Protein AF-A0A011Q8P0-F1 (afdb_monomer)

Solvent-accessible surface area (backbone atoms only — not comparable to full-atom values): 6449 Å² total; per-residue (Å²): 130,83,75,69,70,53,72,63,41,53,62,46,40,64,89,47,58,72,73,56,30,52,55,51,50,52,50,35,48,76,66,65,53,51,52,69,55,43,39,51,52,43,46,41,72,80,48,58,73,75,76,72,70,74,73,76,78,48,70,67,55,51,53,53,25,53,53,49,18,67,72,52,74,35,58,47,47,71,50,66,47,100,83,75,55,64,49,78,46,72,58,65,94,48,71,68,55,46,50,55,37,53,55,65,74,74,110

Mean predicted aligned error: 13.69 Å

Structure (mmCIF, N/CA/C/O backbone):
data_AF-A0A011Q8P0-F1
#
_entry.id   AF-A0A011Q8P0-F1
#
loop_
_atom_site.group_PDB
_atom_site.id
_atom_site.type_symbol
_atom_site.label_atom_id
_atom_site.label_alt_id
_atom_site.label_comp_id
_atom_site.label_asym_id
_atom_site.label_entity_id
_atom_site.label_seq_id
_atom_site.pdbx_PDB_ins_code
_atom_site.Cartn_x
_atom_site.Cartn_y
_atom_site.Cartn_z
_atom_site.occupancy
_atom_site.B_iso_or_equiv
_atom_site.auth_seq_id
_atom_site.auth_comp_id
_atom_site.auth_asym_id
_atom_site.auth_atom_id
_atom_site.pdbx_PDB_model_num
ATOM 1 N N . MET A 1 1 ? 21.077 12.297 -31.020 1.00 45.03 1 MET A N 1
ATOM 2 C CA . MET A 1 1 ? 21.311 10.840 -31.095 1.00 45.03 1 MET A CA 1
ATOM 3 C C . MET A 1 1 ? 19.978 10.167 -30.842 1.00 45.03 1 MET A C 1
ATOM 5 O O . MET A 1 1 ? 19.350 10.488 -29.842 1.00 45.03 1 MET A O 1
ATOM 9 N N . ARG A 1 2 ? 19.480 9.380 -31.800 1.00 49.25 2 ARG A N 1
ATOM 10 C CA . ARG A 1 2 ? 18.225 8.633 -31.645 1.00 49.25 2 ARG A CA 1
ATOM 11 C C . ARG A 1 2 ? 18.444 7.581 -30.557 1.00 49.25 2 ARG A C 1
ATOM 13 O O . ARG A 1 2 ? 19.498 6.955 -30.544 1.00 49.25 2 ARG A O 1
ATOM 20 N N . GLY A 1 3 ? 17.502 7.489 -29.619 1.00 54.06 3 GLY A N 1
ATOM 21 C CA . GLY A 1 3 ? 17.521 6.609 -28.444 1.00 54.06 3 GLY A CA 1
ATOM 22 C C . GLY A 1 3 ? 17.349 5.132 -28.795 1.00 54.06 3 GLY A C 1
ATOM 23 O O . GLY A 1 3 ? 16.465 4.461 -28.268 1.00 54.06 3 GLY A O 1
ATOM 24 N N . ASP A 1 4 ? 18.190 4.641 -29.696 1.00 66.12 4 ASP A N 1
ATOM 25 C CA . ASP A 1 4 ? 18.206 3.268 -30.168 1.00 66.12 4 ASP A CA 1
ATOM 26 C C . ASP A 1 4 ? 19.218 2.502 -29.314 1.00 66.12 4 ASP A C 1
ATOM 28 O O . ASP A 1 4 ? 20.374 2.381 -29.691 1.00 66.12 4 ASP A O 1
ATO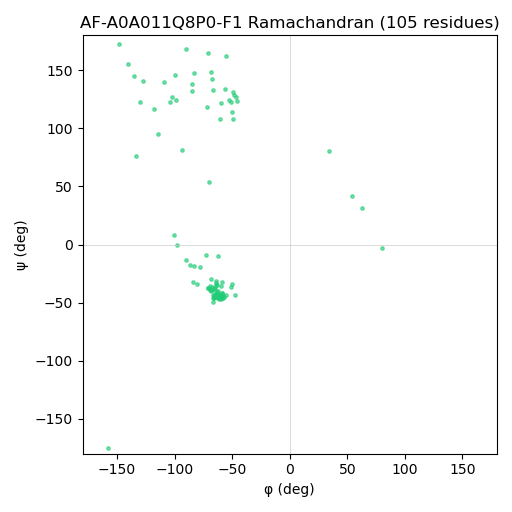M 32 N N . VAL A 1 5 ? 18.804 2.065 -28.119 1.00 68.94 5 VAL A N 1
ATOM 33 C CA . VAL A 1 5 ? 19.496 1.057 -27.285 1.00 68.94 5 VAL A CA 1
ATOM 34 C C . VAL A 1 5 ? 21.032 1.100 -27.393 1.00 68.94 5 VAL A C 1
ATOM 36 O O . VAL A 1 5 ? 21.646 0.287 -28.079 1.00 68.94 5 VAL A O 1
ATOM 39 N N . ASP A 1 6 ? 21.676 2.027 -26.679 1.00 81.50 6 ASP A N 1
ATOM 40 C CA . ASP A 1 6 ? 23.144 2.030 -26.591 1.00 81.50 6 ASP A CA 1
ATOM 41 C C . ASP A 1 6 ? 23.712 0.692 -26.082 1.00 81.50 6 ASP A C 1
ATOM 43 O O . ASP A 1 6 ? 23.036 -0.089 -25.406 1.00 81.50 6 ASP A O 1
ATOM 47 N N . MET A 1 7 ? 25.011 0.466 -26.303 1.00 86.12 7 MET A N 1
ATOM 48 C CA . MET A 1 7 ? 25.731 -0.724 -25.826 1.00 86.12 7 MET A CA 1
ATOM 49 C C . MET A 1 7 ? 25.503 -1.010 -24.326 1.00 86.12 7 MET A C 1
ATOM 51 O O . MET A 1 7 ? 25.424 -2.171 -23.921 1.00 86.12 7 MET A O 1
ATOM 55 N N . GLY A 1 8 ? 25.347 0.035 -23.502 1.00 86.56 8 GLY A N 1
ATOM 56 C CA . GLY A 1 8 ? 25.012 -0.096 -22.080 1.00 86.56 8 GLY A CA 1
ATOM 57 C C . GLY A 1 8 ? 23.643 -0.741 -21.832 1.00 86.56 8 GLY A C 1
ATOM 58 O O . GLY A 1 8 ? 23.523 -1.619 -20.981 1.00 86.56 8 GLY A O 1
ATOM 59 N N . HIS A 1 9 ? 22.631 -0.380 -22.623 1.00 88.50 9 HIS A N 1
ATOM 60 C CA . HIS A 1 9 ? 21.304 -0.993 -22.568 1.00 88.50 9 HIS A CA 1
ATOM 61 C C . HIS A 1 9 ? 21.348 -2.455 -23.022 1.00 88.50 9 HIS A C 1
ATOM 63 O O . HIS A 1 9 ? 20.786 -3.325 -22.358 1.00 88.50 9 HIS A O 1
ATOM 69 N N . ALA A 1 10 ? 22.067 -2.744 -24.111 1.00 88.50 10 ALA A N 1
ATOM 70 C CA . ALA A 1 10 ? 22.225 -4.108 -24.609 1.00 88.50 10 ALA A CA 1
ATOM 71 C C . ALA A 1 10 ? 22.877 -5.018 -23.555 1.00 88.50 10 ALA A C 1
ATOM 73 O O . ALA A 1 10 ? 22.364 -6.100 -23.273 1.00 88.50 10 ALA A O 1
ATOM 74 N N . ARG A 1 11 ? 23.953 -4.545 -22.905 1.00 91.25 11 ARG A N 1
ATOM 75 C CA . ARG A 1 11 ? 24.638 -5.274 -21.826 1.00 91.25 11 ARG A CA 1
ATOM 76 C C . ARG A 1 11 ? 23.730 -5.516 -20.620 1.00 91.25 11 ARG A C 1
ATOM 78 O O . ARG A 1 11 ? 23.771 -6.607 -20.057 1.00 91.25 11 ARG A O 1
ATOM 85 N N . ALA A 1 12 ? 22.911 -4.532 -20.246 1.00 91.56 12 ALA A N 1
ATOM 86 C CA . ALA A 1 12 ? 21.965 -4.664 -19.141 1.00 91.56 12 ALA A CA 1
ATOM 87 C C . ALA A 1 12 ? 20.889 -5.728 -19.416 1.00 91.56 12 ALA A C 1
ATOM 89 O O . ALA A 1 12 ? 20.469 -6.412 -18.491 1.00 91.56 12 ALA A O 1
ATOM 90 N N . LEU A 1 13 ? 20.471 -5.905 -20.673 1.00 92.00 13 LEU A N 1
ATOM 91 C CA . LEU A 1 13 ? 19.415 -6.844 -21.065 1.00 92.00 13 LEU A CA 1
ATOM 92 C C . LEU A 1 13 ? 19.894 -8.298 -21.252 1.00 92.00 13 LEU A C 1
ATOM 94 O O . LEU A 1 13 ? 19.064 -9.202 -21.222 1.00 92.00 13 LEU A O 1
ATOM 98 N N . LEU A 1 14 ? 21.202 -8.543 -21.418 1.00 92.75 14 LEU A N 1
ATOM 99 C CA . LEU A 1 14 ? 21.785 -9.883 -21.639 1.00 92.75 14 LEU A CA 1
ATOM 100 C C . LEU A 1 14 ? 21.380 -10.978 -20.633 1.00 92.75 14 LEU A C 1
ATOM 102 O O . LEU A 1 14 ? 21.252 -12.124 -21.056 1.00 92.75 14 LEU A O 1
ATOM 106 N N . PRO A 1 15 ? 21.195 -10.700 -19.328 1.00 91.00 15 PRO A N 1
ATOM 107 C CA . PRO A 1 15 ? 20.848 -11.749 -18.370 1.00 91.00 15 PRO A CA 1
ATOM 108 C C . PRO A 1 15 ? 19.400 -12.263 -18.489 1.00 91.00 15 PRO A C 1
ATOM 110 O O . PRO A 1 15 ? 19.040 -13.216 -17.801 1.00 91.00 15 PRO A O 1
ATOM 113 N N . LEU A 1 16 ? 18.547 -11.617 -19.291 1.00 89.31 16 LEU A N 1
ATOM 114 C CA . LEU A 1 16 ? 17.138 -11.978 -19.458 1.00 89.31 16 LEU A CA 1
ATOM 115 C C . LEU A 1 16 ? 16.965 -13.106 -20.484 1.00 89.31 16 LEU A C 1
ATOM 117 O O . LEU A 1 16 ? 17.670 -13.169 -21.486 1.00 89.31 16 LEU A O 1
ATOM 121 N N . ALA A 1 17 ? 15.959 -13.960 -20.283 1.00 88.50 17 ALA A N 1
ATOM 122 C CA . ALA A 1 17 ? 15.565 -14.956 -21.281 1.00 88.50 17 ALA A CA 1
ATOM 123 C C . ALA A 1 17 ? 14.941 -14.289 -22.523 1.00 88.50 17 ALA A C 1
ATOM 125 O O . ALA A 1 17 ? 14.260 -13.273 -22.396 1.00 88.50 17 ALA A O 1
ATOM 126 N N . GLY A 1 18 ? 15.112 -14.886 -23.709 1.00 85.69 18 GLY A N 1
ATOM 127 C CA . GLY A 1 18 ? 14.836 -14.248 -25.009 1.00 85.69 18 GLY A CA 1
ATOM 128 C C . GLY A 1 18 ? 13.488 -13.522 -25.136 1.00 85.69 18 GLY A C 1
ATOM 129 O O . GLY A 1 18 ? 13.449 -12.387 -25.603 1.00 85.69 18 GLY A O 1
ATOM 130 N N . ALA A 1 19 ? 12.386 -14.107 -24.654 1.00 88.25 19 ALA A N 1
ATOM 131 C CA . ALA A 1 19 ? 11.079 -13.439 -24.679 1.00 88.25 19 ALA A CA 1
ATOM 132 C C . ALA A 1 19 ? 11.033 -12.182 -23.785 1.00 88.25 19 ALA A C 1
ATOM 134 O O . ALA A 1 19 ? 10.545 -11.134 -24.207 1.00 88.25 19 ALA A O 1
ATOM 135 N N . LEU A 1 20 ? 11.586 -12.263 -22.571 1.00 87.69 20 LEU A N 1
ATOM 136 C CA . LEU A 1 20 ? 11.684 -11.129 -21.648 1.00 87.69 20 LEU A CA 1
ATOM 137 C C . LEU A 1 20 ? 12.649 -10.065 -22.176 1.00 87.69 20 LEU A C 1
ATOM 139 O O . LEU A 1 20 ? 12.352 -8.878 -22.086 1.00 87.69 20 LEU A O 1
ATOM 143 N N . GLN A 1 21 ? 13.767 -10.478 -22.772 1.00 92.31 21 GLN A N 1
ATOM 144 C CA . GLN A 1 21 ? 14.757 -9.577 -23.353 1.00 92.31 21 GLN A CA 1
ATOM 145 C C . GLN A 1 21 ? 14.138 -8.676 -24.432 1.00 92.31 21 GLN A C 1
ATOM 147 O O . GLN A 1 21 ? 14.330 -7.462 -24.390 1.00 92.31 21 GLN A O 1
ATOM 152 N N . VAL A 1 22 ? 13.341 -9.244 -25.347 1.00 90.94 22 VAL A N 1
ATOM 153 C CA . VAL A 1 22 ? 12.650 -8.488 -26.409 1.00 90.94 22 VAL A CA 1
ATOM 154 C C . VAL A 1 22 ? 11.610 -7.531 -25.827 1.00 90.94 22 VAL A C 1
ATOM 156 O O . VAL A 1 22 ? 11.585 -6.355 -26.190 1.00 90.94 22 VAL A O 1
ATOM 159 N N . GLN A 1 23 ? 10.782 -7.999 -24.889 1.00 91.94 23 GLN A N 1
ATOM 160 C CA . GLN A 1 23 ? 9.760 -7.163 -24.247 1.00 91.94 23 GLN A CA 1
ATOM 161 C C . GLN A 1 23 ? 10.372 -5.976 -23.492 1.00 91.94 23 GLN A C 1
ATOM 163 O O . GLN A 1 23 ? 9.904 -4.839 -23.595 1.00 91.94 23 GLN A O 1
ATOM 168 N N . LEU A 1 24 ? 11.437 -6.228 -22.732 1.00 92.19 24 LEU A N 1
ATOM 169 C CA . LEU A 1 24 ? 12.122 -5.209 -21.944 1.00 92.19 24 LEU A CA 1
ATOM 170 C C . LEU A 1 24 ? 12.893 -4.235 -22.842 1.00 92.19 24 LEU A C 1
ATOM 172 O O . LEU A 1 24 ? 12.835 -3.035 -22.590 1.00 92.19 24 LEU A O 1
ATOM 176 N N . ALA A 1 25 ? 13.505 -4.701 -23.935 1.00 91.19 25 ALA A N 1
ATOM 177 C CA . ALA A 1 25 ? 14.131 -3.835 -24.936 1.00 91.19 25 ALA A CA 1
ATOM 178 C C . ALA A 1 25 ? 13.127 -2.863 -25.575 1.00 91.19 25 ALA A C 1
ATOM 180 O O . ALA A 1 25 ? 13.377 -1.659 -25.632 1.00 91.19 25 ALA A O 1
ATOM 181 N N . GLN A 1 26 ? 11.958 -3.359 -25.993 1.00 91.56 26 GLN A N 1
ATOM 182 C CA . GLN A 1 26 ? 10.891 -2.513 -26.539 1.00 91.56 26 GLN A CA 1
ATOM 183 C C . GLN A 1 26 ? 10.445 -1.458 -25.525 1.00 91.56 26 GLN A C 1
ATOM 185 O O . GLN A 1 26 ? 10.266 -0.293 -25.873 1.00 91.56 26 GLN A O 1
ATOM 190 N N . ARG A 1 27 ? 10.320 -1.847 -24.253 1.00 90.50 27 ARG A N 1
ATOM 191 C CA . ARG A 1 27 ? 9.955 -0.937 -23.165 1.00 90.50 27 ARG A CA 1
ATOM 192 C C . ARG A 1 27 ? 11.017 0.132 -22.901 1.00 90.50 27 ARG A C 1
ATOM 194 O O . ARG A 1 27 ? 10.647 1.264 -22.602 1.00 90.50 27 ARG A O 1
ATOM 201 N N . VAL A 1 28 ? 12.302 -0.209 -23.009 1.00 92.00 28 VAL A N 1
ATOM 202 C CA . VAL A 1 28 ? 13.422 0.741 -22.881 1.00 92.00 28 VAL A CA 1
ATOM 203 C C . VAL A 1 28 ? 13.341 1.808 -23.968 1.00 92.00 28 VAL A C 1
ATOM 205 O O . VAL A 1 28 ? 13.394 2.991 -23.645 1.00 92.00 28 VAL A O 1
ATOM 208 N N . VAL A 1 29 ? 13.119 1.402 -25.223 1.00 90.00 29 VAL A N 1
ATOM 209 C CA . VAL A 1 29 ? 12.992 2.325 -26.365 1.00 90.00 29 VAL A CA 1
ATOM 210 C C . VAL A 1 29 ? 11.737 3.187 -26.249 1.00 90.00 29 VAL A C 1
ATOM 212 O O . VAL A 1 29 ? 11.818 4.407 -26.339 1.00 90.00 29 VAL A O 1
ATOM 215 N N . GLN A 1 30 ? 10.577 2.576 -25.983 1.00 89.75 30 GLN A N 1
ATOM 216 C CA . GLN A 1 30 ? 9.303 3.298 -25.874 1.00 89.75 30 GLN A CA 1
ATOM 217 C C . GLN A 1 30 ? 9.308 4.356 -24.770 1.00 89.75 30 GLN A C 1
ATOM 219 O O . GLN A 1 30 ? 8.674 5.397 -24.915 1.00 89.75 30 GLN A O 1
ATOM 224 N N . LYS A 1 31 ? 9.988 4.081 -23.651 1.00 88.62 31 LYS A N 1
ATOM 225 C CA . LYS A 1 31 ? 10.032 4.984 -22.495 1.00 88.62 31 LYS A CA 1
ATOM 226 C C . LYS A 1 31 ? 11.283 5.857 -22.444 1.00 88.62 31 LYS A C 1
ATOM 228 O O . LYS A 1 31 ? 11.406 6.635 -21.506 1.00 88.62 31 LYS A O 1
ATOM 233 N N . GLY A 1 32 ? 12.196 5.720 -23.409 1.00 89.44 32 GLY A N 1
ATOM 234 C CA . GLY A 1 32 ? 13.467 6.443 -23.422 1.00 89.44 32 GLY A CA 1
ATOM 235 C C . GLY A 1 32 ? 14.267 6.253 -22.132 1.00 89.44 32 GLY A C 1
ATOM 236 O O . G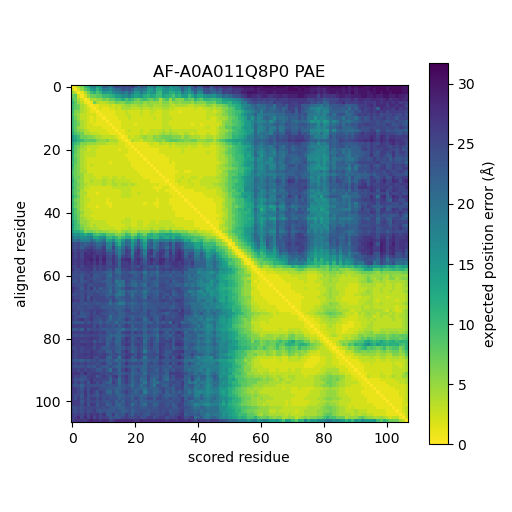LY A 1 32 ? 14.781 7.228 -21.588 1.00 89.44 32 GLY A O 1
ATOM 237 N N . LEU A 1 33 ? 14.310 5.024 -21.602 1.00 90.50 33 LEU A N 1
ATOM 238 C CA . LEU A 1 33 ? 14.974 4.755 -20.324 1.00 90.50 33 LEU A CA 1
ATOM 239 C C . LEU A 1 33 ? 16.483 4.946 -20.450 1.00 90.50 33 LEU A C 1
ATOM 241 O O . LEU A 1 33 ? 17.088 4.540 -21.436 1.00 90.50 33 LEU A O 1
ATOM 245 N N . SER A 1 34 ? 17.096 5.491 -19.406 1.00 91.81 34 SER A N 1
ATOM 246 C CA . SER A 1 34 ? 18.548 5.500 -19.254 1.00 91.81 34 SER A CA 1
ATOM 247 C C . SER A 1 34 ? 19.097 4.102 -18.944 1.00 91.81 34 SER A C 1
ATOM 249 O O . SER A 1 34 ? 18.382 3.199 -18.490 1.00 91.81 34 SER A O 1
ATOM 251 N N . VAL A 1 35 ? 20.414 3.932 -19.098 1.00 90.44 35 VAL A N 1
ATOM 252 C CA . VAL A 1 35 ? 21.113 2.676 -18.768 1.00 90.44 35 VAL A CA 1
ATOM 253 C C . VAL A 1 35 ? 20.850 2.262 -17.316 1.00 90.44 35 VAL A C 1
ATOM 255 O O . VAL A 1 35 ? 20.514 1.111 -17.058 1.00 90.44 35 VAL A O 1
ATOM 258 N N . ARG A 1 36 ? 20.892 3.214 -16.374 1.00 89.75 36 ARG A N 1
ATOM 259 C CA . ARG A 1 36 ? 20.627 2.955 -14.946 1.00 89.75 36 ARG A CA 1
ATOM 260 C C . ARG A 1 36 ? 19.190 2.509 -14.685 1.00 89.75 36 ARG A C 1
ATOM 262 O O . ARG A 1 36 ? 18.941 1.654 -13.840 1.00 89.75 36 ARG A O 1
ATOM 269 N N . GLU A 1 37 ? 18.223 3.102 -15.379 1.00 89.62 37 GLU A N 1
ATOM 270 C CA . GLU A 1 37 ? 16.816 2.702 -15.265 1.00 89.62 37 GLU A CA 1
ATOM 271 C C . GLU A 1 37 ? 16.581 1.318 -15.869 1.00 89.62 37 GLU A C 1
ATOM 273 O O . GLU A 1 37 ? 15.822 0.524 -15.314 1.00 89.62 37 GLU A O 1
ATOM 278 N N . THR A 1 38 ? 17.288 1.001 -16.951 1.00 92.00 38 THR A N 1
ATOM 279 C CA . THR A 1 38 ? 17.265 -0.317 -17.589 1.00 92.00 38 THR A CA 1
ATOM 280 C C . THR A 1 38 ? 17.852 -1.389 -16.675 1.00 92.00 38 THR A C 1
ATOM 282 O O . THR A 1 38 ? 17.222 -2.423 -16.481 1.00 92.00 38 THR A O 1
ATOM 285 N N . GLU A 1 39 ? 18.995 -1.133 -16.033 1.00 91.88 39 GLU A N 1
ATOM 286 C CA . GLU A 1 39 ? 19.591 -2.040 -15.040 1.00 91.88 39 GLU A CA 1
ATOM 287 C C . GLU A 1 39 ? 18.626 -2.340 -13.886 1.00 91.88 39 GLU A C 1
ATOM 289 O O . GLU A 1 39 ? 18.441 -3.501 -13.521 1.00 91.88 39 GLU A O 1
ATOM 294 N N . ARG A 1 40 ? 17.952 -1.313 -13.348 1.00 89.38 40 ARG A N 1
ATOM 295 C CA . ARG A 1 40 ? 16.935 -1.486 -12.294 1.00 89.38 40 ARG A CA 1
ATOM 296 C C . ARG A 1 40 ? 15.749 -2.317 -12.772 1.00 89.38 40 ARG A C 1
ATOM 298 O O . ARG A 1 40 ? 15.266 -3.181 -12.044 1.00 89.38 40 ARG A O 1
ATOM 305 N N . LEU A 1 41 ? 15.279 -2.059 -13.988 1.00 89.69 41 LEU A N 1
ATOM 306 C CA . LEU A 1 41 ? 14.165 -2.781 -14.588 1.00 89.69 41 LEU A CA 1
ATOM 307 C C . LEU A 1 41 ? 14.507 -4.266 -14.797 1.00 89.69 41 LEU A C 1
ATOM 309 O O . LEU A 1 41 ? 13.696 -5.133 -14.474 1.00 89.69 41 LEU A O 1
ATOM 313 N N . VAL A 1 42 ? 15.721 -4.565 -15.268 1.00 91.81 42 VAL A N 1
ATOM 314 C CA . VAL A 1 42 ? 16.231 -5.938 -15.393 1.00 91.81 42 VAL A CA 1
ATOM 315 C C . VAL A 1 42 ? 16.387 -6.597 -14.025 1.00 91.81 42 VAL A C 1
ATOM 317 O O . VAL A 1 42 ? 15.972 -7.740 -13.848 1.00 91.81 42 VAL A O 1
ATOM 320 N N . GLN A 1 43 ? 16.932 -5.885 -13.037 1.00 89.25 43 GLN A N 1
ATOM 321 C CA . GLN A 1 43 ? 17.070 -6.394 -11.673 1.00 89.25 43 GLN A CA 1
ATOM 322 C C . GLN A 1 43 ? 15.711 -6.792 -11.086 1.00 89.25 43 GLN A C 1
ATOM 324 O O . GLN A 1 43 ? 15.599 -7.865 -10.496 1.00 89.25 43 GLN A O 1
ATOM 329 N N . TYR A 1 44 ? 14.681 -5.969 -11.297 1.00 87.00 44 TYR A N 1
ATOM 330 C CA . TYR A 1 44 ? 13.313 -6.263 -10.877 1.00 87.00 44 TYR A CA 1
ATOM 331 C C . TYR A 1 44 ? 12.725 -7.477 -11.612 1.00 87.00 44 TYR A C 1
ATOM 333 O O . TYR A 1 44 ? 12.027 -8.280 -11.005 1.00 87.00 44 TYR A O 1
ATOM 341 N N . ALA A 1 45 ? 13.024 -7.651 -12.903 1.00 86.31 45 ALA A N 1
ATOM 342 C CA . ALA A 1 45 ? 12.549 -8.796 -13.681 1.00 86.31 45 ALA A C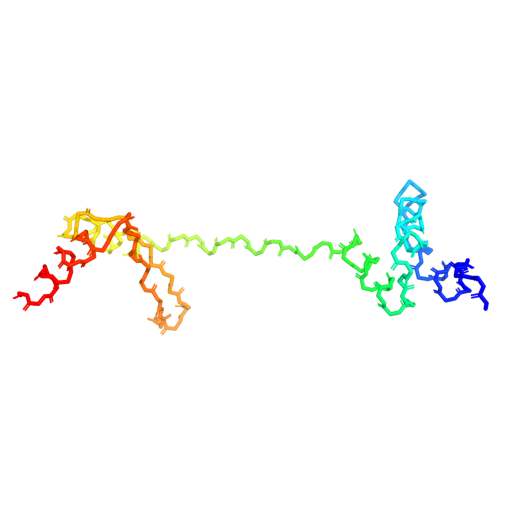A 1
ATOM 343 C C . ALA A 1 45 ? 13.225 -10.125 -13.281 1.00 86.31 45 ALA A C 1
ATOM 345 O O . ALA A 1 45 ? 12.573 -11.164 -13.263 1.00 86.31 45 ALA A O 1
ATOM 346 N N . LEU A 1 46 ? 14.521 -10.102 -12.951 1.00 86.38 46 LEU A N 1
ATOM 347 C CA . LEU A 1 46 ? 15.287 -11.294 -12.546 1.00 86.38 46 LEU A CA 1
ATOM 348 C C . LEU A 1 46 ? 15.070 -11.674 -11.084 1.00 86.38 46 LEU A C 1
ATOM 350 O O . LEU A 1 46 ? 15.149 -12.842 -10.707 1.00 86.38 46 LEU A O 1
ATOM 354 N N . ARG A 1 47 ? 14.878 -10.664 -10.240 1.00 82.44 47 ARG A N 1
ATOM 355 C CA . ARG A 1 47 ? 14.644 -10.801 -8.810 1.00 82.44 47 ARG A CA 1
ATOM 356 C C . ARG A 1 47 ? 13.469 -9.902 -8.472 1.00 82.44 47 ARG A C 1
ATOM 358 O O . ARG A 1 47 ? 13.696 -8.825 -7.910 1.00 82.44 47 ARG A O 1
ATOM 365 N N . PRO A 1 48 ? 12.234 -10.320 -8.808 1.00 73.94 48 PRO A N 1
ATOM 366 C CA . PRO A 1 48 ? 11.073 -9.627 -8.287 1.00 73.94 48 PRO A CA 1
ATOM 367 C C . PRO A 1 48 ? 11.267 -9.585 -6.772 1.00 73.94 48 PRO A C 1
ATOM 369 O O . PRO A 1 48 ? 11.558 -10.635 -6.178 1.00 73.94 48 PRO A O 1
ATOM 372 N N . PRO A 1 49 ? 11.246 -8.394 -6.141 1.00 67.94 49 PRO A N 1
ATOM 373 C CA . PRO A 1 49 ? 11.313 -8.331 -4.696 1.00 67.94 49 PRO A CA 1
ATOM 374 C C . PRO A 1 49 ? 10.236 -9.281 -4.200 1.00 67.94 49 PRO A C 1
ATOM 376 O O . PRO A 1 49 ? 9.088 -9.166 -4.627 1.00 67.94 49 PRO A O 1
ATOM 379 N N . LYS A 1 50 ? 10.629 -10.274 -3.387 1.00 60.50 50 LYS A N 1
ATOM 380 C CA . LYS A 1 50 ? 9.651 -11.122 -2.713 1.00 60.50 50 LYS A CA 1
ATOM 381 C C . LYS A 1 50 ? 8.693 -10.149 -2.063 1.00 60.50 50 LYS A C 1
ATOM 383 O O . LYS A 1 50 ? 9.118 -9.379 -1.199 1.00 60.50 50 LYS A O 1
ATOM 388 N N . GLU A 1 51 ? 7.454 -10.149 -2.537 1.00 53.81 51 GLU A N 1
ATOM 389 C CA . GLU A 1 51 ? 6.353 -9.532 -1.831 1.00 53.81 51 GLU A CA 1
ATOM 390 C C . GLU A 1 51 ? 6.479 -10.097 -0.425 1.00 53.81 51 GLU A C 1
ATOM 392 O O . GLU A 1 51 ? 6.405 -11.314 -0.222 1.00 53.81 51 GLU A O 1
ATOM 397 N N . GLN A 1 52 ? 6.903 -9.249 0.514 1.00 48.88 52 GLN A N 1
ATOM 398 C CA . GLN A 1 52 ? 6.976 -9.667 1.896 1.00 48.88 52 GLN A CA 1
ATOM 399 C C . GLN A 1 52 ? 5.539 -10.018 2.214 1.00 48.88 52 GLN A C 1
ATOM 401 O O . GLN A 1 52 ? 4.686 -9.130 2.236 1.00 48.88 52 GLN A O 1
ATOM 406 N N . ALA A 1 53 ? 5.271 -11.321 2.342 1.00 49.47 53 ALA A N 1
ATOM 407 C CA . ALA A 1 53 ? 3.981 -11.788 2.795 1.00 49.47 53 ALA A CA 1
ATOM 408 C C . ALA A 1 53 ? 3.656 -10.939 4.025 1.00 49.47 53 ALA A C 1
ATOM 410 O O . ALA A 1 53 ? 4.539 -10.807 4.889 1.00 49.47 53 ALA A O 1
ATOM 411 N N . PRO A 1 54 ? 2.475 -10.295 4.072 1.00 54.41 54 PRO A N 1
ATOM 412 C CA . PRO A 1 54 ? 2.115 -9.510 5.234 1.00 54.41 54 PRO A CA 1
ATOM 413 C C . PRO A 1 54 ? 2.365 -10.405 6.449 1.00 54.41 54 PRO A C 1
ATOM 415 O O . PRO A 1 54 ? 2.019 -11.595 6.394 1.00 54.41 54 PRO A O 1
ATOM 418 N N . PRO A 1 55 ? 3.071 -9.905 7.481 1.00 56.53 55 PRO A N 1
ATOM 419 C CA . PRO A 1 55 ? 3.326 -10.699 8.670 1.00 56.53 55 PRO A CA 1
ATOM 420 C C . PRO A 1 55 ? 1.993 -11.305 9.091 1.00 56.53 55 PRO A C 1
ATOM 422 O O . PRO A 1 55 ? 0.985 -10.593 9.107 1.00 56.53 55 PRO A O 1
ATOM 425 N N . ARG A 1 56 ? 1.972 -12.631 9.308 1.00 57.38 56 ARG A N 1
ATOM 426 C CA . ARG A 1 56 ? 0.753 -13.332 9.725 1.00 57.38 56 ARG A CA 1
ATOM 427 C C . ARG A 1 56 ? 0.134 -12.506 10.847 1.00 57.38 56 ARG A C 1
ATOM 429 O O . ARG A 1 56 ? 0.865 -12.205 11.793 1.00 57.38 56 ARG A O 1
ATOM 436 N N . PRO A 1 57 ? -1.131 -12.087 10.707 1.00 59.19 57 PRO A N 1
ATOM 437 C CA . PRO A 1 57 ? -1.727 -11.216 11.691 1.00 59.19 57 PRO A CA 1
ATOM 438 C C . PRO A 1 57 ? -1.682 -11.951 13.026 1.00 59.19 57 PRO A C 1
ATOM 440 O O . PRO A 1 57 ? -2.119 -13.100 13.140 1.00 59.19 57 PRO A O 1
ATOM 443 N N . ASP A 1 58 ? -1.022 -11.319 13.987 1.00 73.50 58 ASP A N 1
ATOM 444 C CA . ASP A 1 58 ? -0.912 -11.822 15.344 1.00 73.50 58 ASP A CA 1
ATOM 445 C C . ASP A 1 58 ? -2.333 -12.036 15.880 1.00 73.50 58 ASP A C 1
ATOM 447 O O . ASP A 1 58 ? -3.206 -11.187 15.676 1.00 73.50 58 ASP A O 1
ATOM 451 N N . ARG A 1 59 ? -2.599 -13.181 16.516 1.00 76.25 59 ARG A N 1
ATOM 452 C CA . ARG A 1 59 ? -3.949 -13.501 17.011 1.00 76.25 59 ARG A CA 1
ATOM 453 C C . ARG A 1 59 ? -4.436 -12.451 18.004 1.00 76.25 59 ARG A C 1
ATOM 455 O O . ARG A 1 59 ? -5.625 -12.142 18.017 1.00 76.25 59 ARG A O 1
ATOM 462 N N . ASP A 1 60 ? -3.516 -11.871 18.766 1.00 79.31 60 ASP A N 1
ATOM 463 C CA . ASP A 1 60 ? -3.824 -10.797 19.703 1.00 79.31 60 ASP A CA 1
ATOM 464 C C . ASP A 1 60 ? -4.211 -9.507 18.972 1.00 79.31 60 ASP A C 1
ATOM 466 O O . ASP A 1 60 ? -5.147 -8.821 19.376 1.00 79.31 60 ASP A O 1
ATOM 470 N N . VAL A 1 61 ? -3.551 -9.208 17.848 1.00 83.06 61 VAL A N 1
ATOM 471 C CA . VAL A 1 61 ? -3.866 -8.041 17.012 1.00 83.06 61 VAL A CA 1
ATOM 472 C C . VAL A 1 61 ? -5.217 -8.206 16.324 1.00 83.06 61 VAL A C 1
ATOM 474 O O . VAL A 1 61 ? -5.972 -7.242 16.262 1.00 83.06 61 VAL A O 1
ATOM 477 N N . LEU A 1 62 ? -5.552 -9.411 15.854 1.00 85.69 62 LEU A N 1
ATOM 478 C CA . LEU A 1 62 ? -6.878 -9.692 15.293 1.00 85.69 62 LEU A CA 1
ATOM 479 C C . LEU A 1 62 ? -7.978 -9.510 16.335 1.00 85.69 62 LEU A C 1
ATOM 481 O O . LEU A 1 62 ? -8.953 -8.823 16.063 1.00 85.69 62 LEU A O 1
ATOM 485 N N . ARG A 1 63 ? -7.792 -10.049 17.545 1.00 87.81 63 ARG A N 1
ATOM 486 C CA . ARG A 1 63 ? -8.771 -9.885 18.625 1.00 87.81 63 ARG A CA 1
ATOM 487 C C . ARG A 1 63 ? -8.986 -8.411 18.978 1.00 87.81 63 ARG A C 1
ATOM 489 O O . ARG A 1 63 ? -10.122 -7.979 19.109 1.00 87.81 63 ARG A O 1
ATOM 496 N N . LEU A 1 64 ? -7.905 -7.635 19.091 1.00 86.94 64 LEU A N 1
ATOM 497 C CA . LEU A 1 64 ? -7.992 -6.190 19.333 1.00 86.94 64 LEU A CA 1
ATOM 498 C C . LEU A 1 64 ? -8.670 -5.448 18.177 1.00 86.94 64 LEU A C 1
ATOM 500 O O . LEU A 1 64 ? -9.366 -4.462 18.401 1.00 86.94 64 LEU A O 1
ATOM 504 N N . GLN A 1 65 ? -8.451 -5.896 16.943 1.00 90.00 65 GLN A N 1
ATOM 505 C CA . GLN A 1 65 ? -9.089 -5.318 15.770 1.00 90.00 65 GLN A CA 1
ATOM 506 C C . GLN A 1 65 ? -10.601 -5.560 15.783 1.00 90.00 65 GLN A C 1
ATOM 508 O O . GLN A 1 65 ? -11.346 -4.609 15.562 1.00 90.00 65 GLN A O 1
ATOM 513 N N . ASP A 1 66 ? -11.035 -6.786 16.081 1.00 90.44 66 ASP A N 1
ATOM 514 C CA . ASP A 1 66 ? -12.453 -7.145 16.182 1.00 90.44 66 ASP A CA 1
ATOM 515 C C . ASP A 1 66 ? -13.133 -6.375 17.326 1.00 90.44 66 ASP A C 1
ATOM 517 O O . ASP A 1 66 ? -14.172 -5.753 17.121 1.00 90.44 66 ASP A O 1
ATOM 521 N N . GLU A 1 67 ? -12.497 -6.296 18.500 1.00 90.88 67 GLU A N 1
ATOM 522 C CA . GLU A 1 67 ? -13.007 -5.514 19.637 1.00 90.88 67 GLU A CA 1
ATOM 523 C C . GLU A 1 67 ? -13.160 -4.023 19.300 1.00 90.88 67 GLU A C 1
ATOM 525 O O . GLU A 1 67 ? -14.176 -3.406 19.625 1.00 90.88 67 GLU A O 1
ATOM 530 N N . LEU A 1 68 ? -12.172 -3.425 18.623 1.00 89.94 68 LEU A N 1
ATOM 531 C CA . LEU A 1 68 ? -12.264 -2.031 18.186 1.00 89.94 68 LEU A CA 1
ATOM 532 C C . LEU A 1 68 ? -13.329 -1.836 17.103 1.00 89.94 68 LEU A C 1
ATOM 534 O O . LEU A 1 68 ? -13.995 -0.800 17.099 1.00 89.94 68 LEU A O 1
ATOM 538 N N . ALA A 1 69 ? -13.498 -2.801 16.200 1.00 91.44 69 ALA A N 1
ATOM 539 C CA . ALA A 1 69 ? -14.524 -2.742 15.168 1.00 91.44 69 ALA A CA 1
ATOM 540 C C . ALA A 1 69 ? -15.933 -2.776 15.777 1.00 91.44 69 ALA A C 1
ATOM 542 O O . ALA A 1 69 ? -16.771 -1.949 15.411 1.00 91.44 69 ALA A O 1
ATOM 543 N N . ASP A 1 70 ? -16.161 -3.646 16.763 1.00 90.81 70 ASP A N 1
ATOM 544 C CA . ASP A 1 70 ? -17.433 -3.754 17.484 1.00 90.81 70 ASP A CA 1
ATOM 545 C C . ASP A 1 70 ? -17.742 -2.490 18.301 1.00 90.81 70 ASP A C 1
ATOM 547 O O . ASP A 1 70 ? -18.859 -1.966 18.259 1.00 90.81 70 ASP A O 1
ATOM 551 N N . LEU A 1 71 ? -16.745 -1.949 19.013 1.00 89.50 71 LEU A N 1
ATOM 552 C CA . LEU A 1 71 ? -16.907 -0.735 19.819 1.00 89.50 71 LEU A CA 1
ATOM 553 C C . LEU A 1 71 ? -17.210 0.493 18.955 1.00 89.50 71 LEU A C 1
ATOM 555 O O . LEU A 1 71 ? -18.105 1.282 19.277 1.00 89.50 71 LEU A O 1
ATOM 559 N N . LEU A 1 72 ? -16.474 0.667 17.857 1.00 88.69 72 LEU A N 1
ATOM 560 C CA . LEU A 1 72 ? -16.578 1.850 17.003 1.00 88.69 72 LEU A CA 1
ATOM 561 C C . LEU A 1 72 ? -17.679 1.726 15.943 1.00 88.69 72 LEU A C 1
ATOM 563 O O . LEU A 1 72 ? -18.111 2.746 15.410 1.00 88.69 72 LEU A O 1
ATOM 567 N N . GLY A 1 73 ? -18.158 0.512 15.658 1.00 88.06 73 GLY A N 1
ATOM 568 C CA . GLY A 1 73 ? -19.098 0.251 14.567 1.00 88.06 73 GLY A CA 1
ATOM 569 C C . GLY A 1 73 ? -18.502 0.580 13.195 1.00 88.06 73 GLY A C 1
ATOM 570 O O . GLY A 1 73 ? -19.216 1.036 12.303 1.00 88.06 73 GLY A O 1
ATOM 571 N N . ALA A 1 74 ? -17.186 0.422 13.049 1.00 89.94 74 ALA A N 1
ATOM 572 C CA . ALA A 1 74 ? -16.425 0.819 11.870 1.00 89.94 74 ALA A CA 1
ATOM 573 C C . ALA A 1 74 ? -15.355 -0.226 11.547 1.00 89.94 74 ALA A C 1
ATOM 575 O O . ALA A 1 74 ? -14.890 -0.945 12.428 1.00 89.94 74 ALA A O 1
ATOM 576 N N . GLN A 1 75 ? -14.935 -0.302 10.284 1.00 90.19 75 GLN A N 1
ATOM 577 C CA . GLN A 1 75 ? -13.852 -1.202 9.903 1.00 90.19 75 GLN A CA 1
ATOM 578 C C . GLN A 1 75 ? -12.529 -0.660 10.449 1.00 90.19 75 GLN A C 1
ATOM 580 O O . GLN A 1 75 ? -12.083 0.432 10.089 1.00 90.19 75 GLN A O 1
ATOM 585 N N . VAL A 1 76 ? -11.899 -1.443 11.320 1.00 91.88 76 VAL A N 1
ATOM 586 C CA . VAL A 1 76 ? -10.612 -1.115 11.932 1.00 91.88 76 VAL A CA 1
ATOM 587 C C . VAL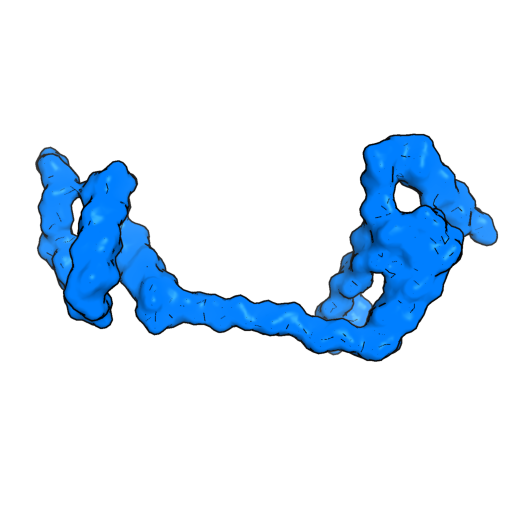 A 1 76 ? -9.542 -2.036 11.365 1.00 91.88 76 VAL A C 1
ATOM 589 O O . VAL A 1 76 ? -9.772 -3.225 11.181 1.00 91.88 76 VAL A O 1
ATOM 592 N N . ALA A 1 77 ? -8.356 -1.496 11.101 1.00 90.06 77 ALA A N 1
ATOM 593 C CA . ALA A 1 77 ? -7.171 -2.262 10.746 1.00 90.06 77 ALA A CA 1
ATOM 594 C C . ALA A 1 77 ? -5.988 -1.834 11.617 1.00 90.06 77 ALA A C 1
ATOM 596 O O . ALA A 1 77 ? -5.582 -0.669 11.614 1.00 90.06 77 ALA A O 1
ATOM 597 N N . ILE A 1 78 ? -5.391 -2.783 12.337 1.00 88.19 78 ILE A N 1
ATOM 598 C CA . ILE A 1 78 ? -4.213 -2.523 13.171 1.00 88.19 78 ILE A CA 1
ATOM 599 C C . ILE A 1 78 ? -2.957 -2.956 12.416 1.00 88.19 78 ILE A C 1
ATOM 601 O O . ILE A 1 78 ? -2.805 -4.102 11.999 1.00 88.19 78 ILE A O 1
ATOM 605 N N . ARG A 1 79 ? -2.011 -2.029 12.264 1.00 86.69 79 ARG A N 1
ATOM 606 C CA . ARG A 1 79 ? -0.682 -2.291 11.705 1.00 86.69 79 ARG A CA 1
ATOM 607 C C . ARG A 1 79 ? 0.367 -2.064 12.778 1.00 86.69 79 ARG A C 1
ATOM 609 O O . ARG A 1 79 ? 0.803 -0.933 12.979 1.00 86.69 79 ARG A O 1
ATOM 616 N N . ALA A 1 80 ? 0.774 -3.131 13.455 1.00 81.00 80 ALA A N 1
ATOM 617 C CA . ALA A 1 80 ? 1.831 -3.102 14.461 1.00 81.00 80 ALA A CA 1
ATOM 618 C C . ALA A 1 80 ? 3.169 -3.594 13.890 1.00 81.00 80 ALA A C 1
ATOM 620 O O . ALA A 1 80 ? 3.216 -4.479 13.035 1.00 81.00 80 ALA A O 1
ATOM 621 N N . ASN A 1 81 ? 4.270 -3.010 14.360 1.00 80.00 81 ASN A N 1
ATOM 622 C CA . ASN A 1 81 ? 5.612 -3.530 14.134 1.00 80.00 81 ASN A CA 1
ATOM 623 C C . ASN A 1 81 ? 6.017 -4.502 15.257 1.00 80.00 81 ASN A C 1
ATOM 625 O O . ASN A 1 81 ? 5.389 -4.560 16.311 1.00 80.00 81 ASN A O 1
ATOM 629 N N . GLN A 1 82 ? 7.119 -5.231 15.061 1.00 72.38 82 GLN A N 1
ATOM 630 C CA . GLN A 1 82 ? 7.629 -6.217 16.030 1.00 72.38 82 GLN A CA 1
ATOM 631 C C . GLN A 1 82 ? 8.036 -5.622 17.394 1.00 72.38 82 GLN A C 1
ATOM 633 O O . GLN A 1 82 ? 8.326 -6.367 18.322 1.00 72.38 82 GLN A O 1
ATOM 638 N N . ARG A 1 83 ? 8.097 -4.290 17.524 1.00 75.06 83 ARG A N 1
ATOM 639 C CA . ARG A 1 83 ? 8.428 -3.575 18.767 1.00 75.06 83 ARG A CA 1
ATOM 640 C C . ARG A 1 83 ? 7.184 -3.038 19.487 1.00 75.06 83 ARG A C 1
ATOM 642 O O . ARG A 1 83 ? 7.327 -2.256 20.419 1.00 75.06 83 ARG A O 1
ATOM 649 N N . GLY A 1 84 ? 5.983 -3.405 19.035 1.00 71.50 84 GLY A N 1
ATOM 650 C CA . GLY A 1 84 ? 4.713 -2.979 19.629 1.00 71.50 84 GLY A CA 1
ATOM 651 C C . GLY A 1 84 ? 4.251 -1.573 19.232 1.00 71.50 84 GLY A C 1
ATOM 652 O O . GLY A 1 84 ? 3.157 -1.168 19.606 1.00 71.50 84 GLY A O 1
ATOM 653 N N . ALA A 1 85 ? 5.031 -0.827 18.444 1.00 81.00 85 ALA A N 1
ATOM 654 C CA . ALA A 1 85 ? 4.580 0.450 17.897 1.00 81.00 85 ALA A CA 1
ATOM 655 C C . ALA A 1 85 ? 3.786 0.212 16.609 1.00 81.00 85 ALA A C 1
ATOM 657 O O . ALA A 1 85 ? 4.179 -0.589 15.759 1.00 81.00 85 ALA A O 1
ATOM 658 N N . GLY A 1 86 ? 2.681 0.926 16.428 1.00 85.69 86 GLY A N 1
ATOM 659 C CA . GLY A 1 86 ? 1.794 0.677 15.303 1.00 85.69 86 GLY A CA 1
ATOM 660 C C . GLY A 1 86 ? 0.914 1.853 14.936 1.00 85.69 86 GLY A C 1
ATOM 661 O O . GLY A 1 86 ? 1.035 2.952 15.472 1.00 85.69 86 GLY A O 1
ATOM 662 N N . LYS A 1 87 ? 0.035 1.597 13.976 1.00 89.62 87 LYS A N 1
ATOM 663 C CA . LYS A 1 87 ? -1.019 2.506 13.542 1.00 89.62 87 LYS A CA 1
ATOM 664 C C . LYS A 1 87 ? -2.342 1.761 13.580 1.00 89.62 87 LYS A C 1
ATOM 666 O O . LYS A 1 87 ? -2.397 0.601 13.177 1.00 89.62 87 LYS A O 1
ATOM 671 N N . VAL A 1 88 ? -3.384 2.453 14.012 1.00 89.69 88 VAL A N 1
ATOM 672 C CA . VAL A 1 88 ? -4.769 2.008 13.873 1.00 89.69 88 VAL A CA 1
ATOM 673 C C . VAL A 1 88 ? -5.374 2.818 12.737 1.00 89.69 88 VAL A C 1
ATOM 675 O O . VAL A 1 88 ? -5.307 4.046 12.748 1.00 89.69 88 VAL A O 1
ATOM 678 N N . LEU A 1 89 ? -5.876 2.132 11.720 1.00 91.81 89 LEU A N 1
ATOM 679 C CA . LEU A 1 89 ? -6.621 2.729 10.623 1.00 91.81 89 LEU A CA 1
ATOM 680 C C . LEU A 1 89 ? -8.095 2.453 10.893 1.00 91.81 89 LEU A C 1
ATOM 682 O O . LEU A 1 89 ? -8.458 1.305 11.125 1.00 91.81 89 LEU A O 1
ATOM 686 N N . ILE A 1 90 ? -8.914 3.497 10.877 1.00 93.06 90 ILE A N 1
ATOM 687 C CA . ILE A 1 90 ? -10.362 3.391 11.026 1.00 93.06 90 ILE A CA 1
ATOM 688 C C . ILE A 1 90 ? -10.953 3.924 9.729 1.00 93.06 90 ILE A C 1
ATOM 690 O O . ILE A 1 90 ? -10.722 5.083 9.379 1.00 93.06 90 ILE A O 1
ATOM 694 N N . GLU A 1 91 ? -11.641 3.065 8.990 1.00 91.94 91 GLU A N 1
ATOM 695 C CA . GLU A 1 91 ? -12.301 3.447 7.747 1.00 91.94 91 GLU A CA 1
ATOM 696 C C . GLU A 1 91 ? -13.684 4.023 8.055 1.00 91.94 91 GLU A C 1
ATOM 698 O O . GLU A 1 91 ? -14.458 3.451 8.823 1.00 91.94 91 GLU A O 1
ATOM 703 N N . PHE A 1 92 ? -13.981 5.168 7.446 1.00 93.31 92 PHE A N 1
ATOM 704 C CA . PHE A 1 92 ? -15.270 5.844 7.516 1.00 93.31 92 PHE A CA 1
ATOM 705 C C . PHE A 1 92 ? -15.672 6.303 6.109 1.00 93.31 92 PHE A C 1
ATOM 707 O O . PHE A 1 92 ? -14.816 6.647 5.291 1.00 93.31 92 PHE A O 1
ATOM 714 N N . GLY A 1 93 ? -16.966 6.267 5.811 1.00 91.56 93 GLY A N 1
ATOM 715 C CA . GLY A 1 93 ? -17.542 6.639 4.524 1.00 91.56 93 GLY A CA 1
ATOM 716 C C . GLY A 1 93 ? -17.790 8.139 4.382 1.00 91.56 93 GLY A C 1
ATOM 717 O O . GLY A 1 93 ? -17.655 8.673 3.284 1.00 91.56 93 GLY A O 1
ATOM 718 N N . ASP A 1 94 ? -18.105 8.827 5.480 1.00 94.25 94 ASP A N 1
ATOM 719 C CA . ASP A 1 94 ? -18.400 10.259 5.501 1.00 94.25 94 ASP A CA 1
ATOM 720 C C . ASP A 1 94 ? -17.977 10.921 6.826 1.00 94.25 94 ASP A C 1
ATOM 722 O O . ASP A 1 94 ? 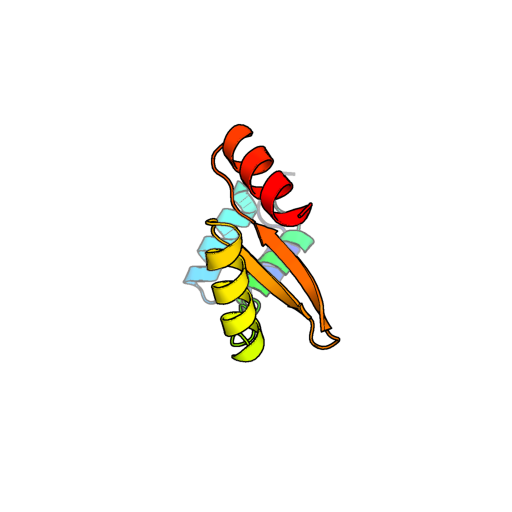-17.527 10.268 7.774 1.00 94.25 94 ASP A O 1
ATOM 726 N N . LEU A 1 95 ? -18.062 12.254 6.864 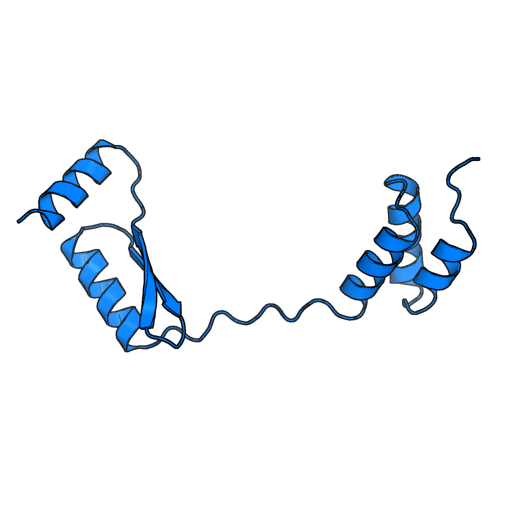1.00 93.31 95 LEU A N 1
ATOM 727 C CA . LEU A 1 95 ? -17.667 13.042 8.032 1.00 93.31 95 LEU A CA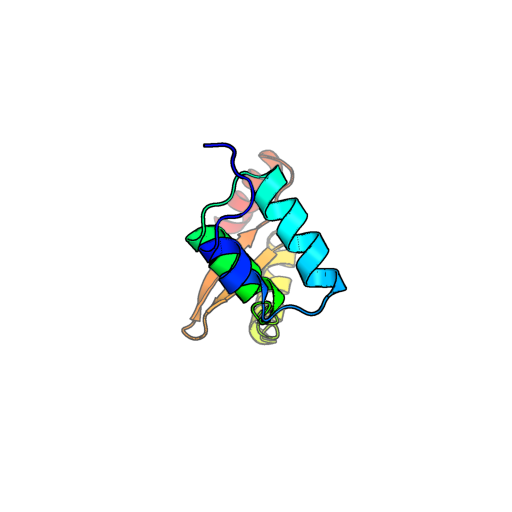 1
ATOM 728 C C . LEU A 1 95 ? -18.605 12.830 9.229 1.00 93.31 95 LEU A C 1
ATOM 730 O O . LEU A 1 95 ? -18.129 12.879 10.361 1.00 93.31 95 LEU A O 1
ATOM 734 N N . ASP A 1 96 ? -19.885 12.532 9.001 1.00 92.94 96 ASP A N 1
ATOM 735 C CA . ASP A 1 96 ? -20.854 12.284 10.074 1.00 92.94 96 ASP A CA 1
ATOM 736 C C . ASP A 1 96 ? -20.516 10.973 10.804 1.00 92.94 96 ASP A C 1
ATOM 738 O O . ASP A 1 96 ? -20.535 10.895 12.036 1.00 92.94 96 ASP A O 1
ATOM 742 N N . GLN A 1 97 ? -20.107 9.942 10.058 1.00 92.50 97 GLN A N 1
ATOM 743 C CA . GLN A 1 97 ? -19.605 8.693 10.617 1.00 92.50 97 GLN A CA 1
ATOM 744 C C . GLN A 1 97 ? -18.315 8.919 11.412 1.00 92.50 97 GLN A C 1
ATOM 746 O O . GLN A 1 97 ? -18.165 8.359 12.501 1.00 92.50 97 GLN A O 1
ATOM 751 N N . LEU A 1 98 ? -17.396 9.754 10.912 1.00 92.50 98 LEU A N 1
ATOM 752 C CA . LEU A 1 98 ? -16.192 10.127 11.659 1.00 92.50 98 LEU A CA 1
ATOM 753 C C . LEU A 1 98 ? -16.547 10.823 12.981 1.00 92.50 98 LEU A C 1
ATOM 755 O O . LEU A 1 98 ? -15.966 10.488 14.014 1.00 92.50 98 LEU A O 1
ATOM 759 N N . GLU A 1 99 ? -17.510 11.747 12.985 1.00 92.38 99 GLU A N 1
ATOM 760 C CA . GLU A 1 99 ? -17.990 12.381 14.218 1.00 92.38 99 GLU A CA 1
ATOM 761 C C . GLU A 1 99 ? -18.577 11.359 15.197 1.00 92.38 99 GLU A C 1
ATOM 763 O O . GLU A 1 99 ? -18.233 11.381 16.382 1.00 92.38 99 GLU A O 1
ATOM 768 N N . GLY A 1 100 ? -19.389 10.414 14.713 1.00 91.69 100 GLY A N 1
ATOM 769 C CA . GLY A 1 100 ? -19.933 9.327 15.530 1.00 91.69 100 GLY A CA 1
ATOM 770 C C . GLY A 1 100 ? -18.847 8.455 16.172 1.00 91.69 100 GLY A C 1
ATOM 771 O O . GLY A 1 100 ? -18.926 8.129 17.359 1.00 91.69 100 GLY A O 1
ATOM 772 N N . ILE A 1 101 ? -17.790 8.127 15.424 1.00 91.38 101 ILE A N 1
ATOM 773 C CA . ILE A 1 101 ? -16.616 7.398 15.932 1.00 91.38 101 ILE A CA 1
ATOM 774 C C . ILE A 1 101 ? -15.891 8.226 17.004 1.00 91.38 101 ILE A C 1
ATOM 776 O O . ILE A 1 101 ? -15.547 7.708 18.068 1.00 91.38 101 ILE A O 1
ATOM 780 N N . LEU A 1 102 ? -15.686 9.524 16.761 1.00 91.31 102 LEU A N 1
ATOM 781 C CA . LEU A 1 102 ? -15.032 10.424 17.714 1.00 91.31 102 LEU A CA 1
ATOM 782 C C . LEU A 1 102 ? -15.825 10.579 19.017 1.00 91.31 102 LEU A C 1
ATOM 784 O O . LEU A 1 102 ? -15.216 10.689 20.081 1.00 91.31 102 LEU A O 1
ATOM 788 N N . GLN A 1 103 ? -17.159 10.571 18.961 1.00 91.25 103 GLN A N 1
ATOM 789 C CA . GLN A 1 103 ? -17.994 10.603 20.163 1.00 91.25 103 GLN A CA 1
ATOM 790 C C . GLN A 1 103 ? -17.801 9.351 21.024 1.00 91.25 103 GLN A C 1
ATOM 792 O O . GLN A 1 103 ? -17.646 9.472 22.238 1.00 91.25 103 GLN A O 1
ATOM 797 N N . ARG A 1 104 ? -17.729 8.166 20.406 1.00 88.81 104 ARG A N 1
ATOM 798 C CA . ARG A 1 104 ? -17.491 6.897 21.116 1.00 88.81 104 ARG A CA 1
ATOM 799 C C . ARG A 1 104 ? -16.120 6.833 21.792 1.00 88.81 104 ARG A C 1
ATOM 801 O O . ARG A 1 104 ? -16.002 6.207 22.833 1.00 88.81 104 ARG A O 1
ATOM 808 N N . LEU A 1 105 ? -15.102 7.490 21.229 1.00 88.25 105 LEU A N 1
ATOM 809 C CA . LEU A 1 105 ? -13.749 7.543 21.804 1.00 88.25 105 LEU A CA 1
ATOM 810 C C . LEU A 1 105 ? -13.591 8.533 22.970 1.00 88.25 105 LEU A C 1
ATOM 812 O O . LEU A 1 105 ? -12.600 8.459 23.692 1.00 88.25 105 LEU A O 1
ATOM 816 N N . ARG A 1 106 ? -14.497 9.508 23.112 1.00 86.31 106 ARG A N 1
ATOM 817 C CA . ARG A 1 106 ? -14.415 10.557 24.147 1.00 86.31 106 ARG A CA 1
ATOM 818 C C . ARG A 1 106 ? -15.119 10.197 25.457 1.00 86.31 106 ARG A C 1
ATOM 820 O O . ARG A 1 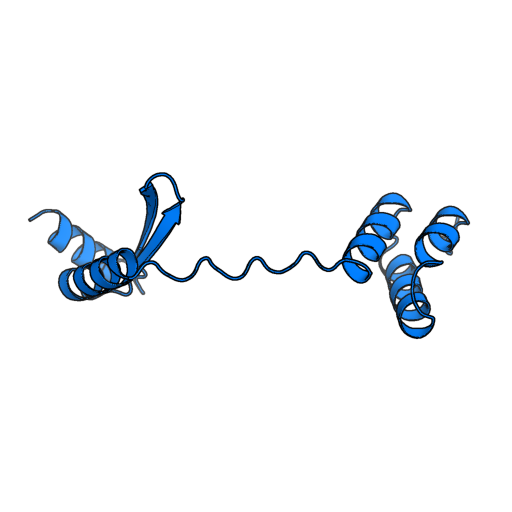106 ? -14.930 10.924 26.432 1.00 86.31 106 ARG A O 1
ATOM 827 N N . HIS A 1 107 ? -15.943 9.155 25.451 1.00 60.88 107 HIS A N 1
ATOM 828 C CA . HIS A 1 107 ? -16.652 8.642 26.623 1.00 60.88 107 HIS A CA 1
ATOM 829 C C . HIS A 1 107 ? -15.807 7.624 27.386 1.00 60.88 107 HIS A C 1
ATOM 831 O O . HIS A 1 107 ? -15.915 7.632 28.633 1.00 60.88 107 HIS A O 1
#

Sequence (107 aa):
MRGDVDMGHARALLPLAGALQVQLAQRVVQKGLSVRETERLVQYALRPPKEQAPPRPDRDVLRLQDELADLLGAQVAIRANQRGAGKVLIEFGDLDQLEGILQRLRH

Organism: NCBI:txid1454003

InterPro domains:
  IPR041468 ParB/Spo0J, HTH domain [PF17762] (2-44)
  IPR050336 Chromosome-partitioning and nucleoid occlusion protein [PTHR33375] (2-106)
  IPR057240 ParB, C-terminal dimerisation domain [PF23552] (57-106)

Radius of gyration: 24.09 Å; Cα contacts (8 Å, |Δi|>4): 79; chains: 1; bounding box: 47×28×58 Å

Secondary structure (DSSP, 8-state):
---S--HHHHHHHTTS-HHHHHHHHHHHHHHT--HHHHHHHHHHHHS-----PPPPPPHHHHHHHHHHHHHHTSEEEEEE-TTS-EEEEEE-SSHHHHHHHHHHHH-

Foldseek 3Di:
DQLQQPPLLVVLLVVDDPVVSVVLNVVCNVVVDDSVRSNVVSCCVVCVPPPPPQPDQDPVQVVVQVVLCVQLVFRWDWAADPVRDTDIDTDDDDVVSVVSSVVSVVD

Nearest PDB structures (foldseek):
  2y3m-assembly1_B  TM=6.224E-01  e=4.102E-01  Aggregatibacter actinomycetemcomitans
  3zqo-assembly2_Q  TM=3.261E-01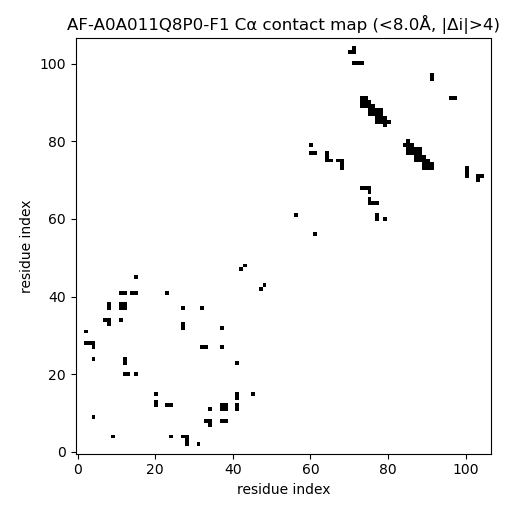  e=7.606E-01  Bacillus phage SF6
  3zqn-assembly1_I  TM=2.462E-01  e=1.102E+00  Bacillus phage SF6
  3zqq-assembly1_C  TM=1.549E-01  e=6.320E-01  Bacillus phage SF6
  2y9j-assembly1_Y  TM=2.418E-01  e=2.459E+00  Salmonella enterica subsp. enterica serovar Typhimurium

pLDDT: mean 83.91, std 12.14, range [45.03, 94.25]